Protein AF-A0A7S4REM7-F1 (afdb_monomer)

Radius of gyration: 17.63 Å; Cα contacts (8 Å, |Δi|>4): 128; chains: 1; bounding box: 43×39×40 Å

Secondary structure (DSSP, 8-state):
--GGG-TTSEEEHHHHHTTTT-TT-HHHHHHHHHH-GGGB-TTSSSB-HHHHHHHHHH-HHHHHHHHHHHHHHHHHHHHHHHHHHHHH-SS--S--EEE-TTTTTTT-GGG-SS-------HHHHHHHHHHHH---HHHHHHHHHHS--

Sequence (149 aa):
MILYKFHENYADADKIAHQVYQPNSPVLQEIASEFGSAVLTEDKSEINRKELGKIVFADSNAMKKLEQIVWPHAKNLIRSEITQLSTNTTSTPSIIVLEAAILLDAQWDDLCDAVWIITAPYDIALQRLIEKRSMKQEDAQKKNGRTRR

Organism: NCBI:txid49249

Foldseek 3Di:
DVCVVVVLQEAELVVLLVCCFQFPHPLLVVLCVVVNQVQADPVRRGGVCVVLVVVCVVDVVSVVSNLVSRLVSSLVSRLVVNVCSQPPDPDRRPDHYYDDLCCVVSVSCVSDPDDDDDDDPLVVQLVCCCPVVVDDSVVSCVVSVVSPD

Mean predicted aligned error: 6.95 Å

Solvent-accessible surface area (backbone atoms only — not comparable to full-atom values): 8928 Å² total; per-residue (Å²): 132,73,63,79,78,38,82,87,33,67,46,52,44,67,65,51,42,62,54,46,52,40,69,80,31,74,52,50,56,56,50,29,71,74,71,35,68,77,30,32,37,97,86,62,50,39,67,28,60,69,54,42,44,56,51,32,74,72,30,72,65,50,33,51,54,48,47,66,63,48,48,64,53,26,52,53,52,50,52,49,50,54,52,48,52,57,66,70,42,99,59,72,62,93,65,73,47,77,50,49,98,50,35,72,84,68,68,49,56,88,81,47,98,72,86,86,84,89,84,70,60,67,68,61,51,39,49,47,35,32,73,76,62,71,37,55,66,71,60,25,50,57,54,61,61,71,71,72,122

InterPro domains:
  IPR001977 Dephospho-CoA kinase [PF01121] (10-142)
  IPR001977 Dephospho-CoA kinase [PS51219] (1-149)
  IPR001977 Dephospho-CoA kinase [TIGR00152] (5-142)
  IPR027417 P-loop containing nucleoside triphosphate hydrolase [G3DSA:3.40.50.300] (2-146)
  IPR027417 P-loop containing nucleoside triphosphate hydrolase [SSF52540] (7-142)

Structure (mmCIF, N/CA/C/O backbone):
data_AF-A0A7S4REM7-F1
#
_entry.id   AF-A0A7S4REM7-F1
#
loop_
_atom_site.group_PDB
_atom_site.id
_atom_site.type_symbol
_atom_site.label_atom_id
_atom_site.label_alt_id
_atom_site.label_comp_id
_atom_site.label_asym_id
_atom_site.label_entity_id
_atom_site.label_seq_id
_atom_site.pdbx_PDB_ins_code
_atom_site.Cartn_x
_atom_site.Cartn_y
_atom_site.Cartn_z
_atom_site.occupancy
_atom_site.B_iso_or_equiv
_atom_site.auth_seq_id
_atom_site.auth_comp_id
_atom_sit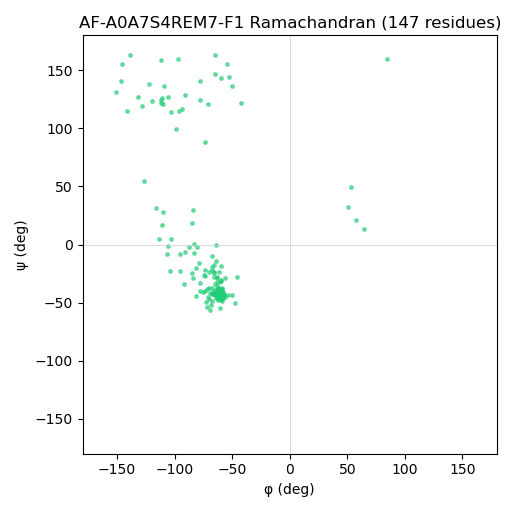e.auth_asym_id
_atom_site.auth_atom_id
_atom_site.pdbx_PDB_model_num
ATOM 1 N N . MET A 1 1 ? 16.687 -10.948 -3.860 1.00 49.66 1 MET A N 1
ATOM 2 C CA . MET A 1 1 ? 18.121 -11.151 -4.188 1.00 49.66 1 MET A CA 1
ATOM 3 C C . MET A 1 1 ? 18.571 -10.447 -5.484 1.00 49.66 1 MET A C 1
ATOM 5 O O . MET A 1 1 ? 19.746 -10.529 -5.797 1.00 49.66 1 MET A O 1
ATOM 9 N N . ILE A 1 2 ? 17.710 -9.699 -6.202 1.00 52.66 2 ILE A N 1
ATOM 10 C CA . ILE A 1 2 ? 18.134 -8.797 -7.306 1.00 52.66 2 ILE A CA 1
ATOM 11 C C . ILE A 1 2 ? 18.399 -7.365 -6.791 1.00 52.66 2 ILE A C 1
ATOM 13 O O . ILE A 1 2 ? 19.338 -6.709 -7.224 1.00 52.66 2 ILE A O 1
ATOM 17 N N . LEU A 1 3 ? 17.635 -6.927 -5.787 1.00 55.72 3 LEU A N 1
ATOM 18 C CA . LEU A 1 3 ? 17.658 -5.561 -5.244 1.00 55.72 3 LEU A CA 1
ATOM 19 C C . LEU A 1 3 ? 18.934 -5.199 -4.465 1.00 55.72 3 LEU A C 1
ATOM 21 O O . LEU A 1 3 ? 19.326 -4.041 -4.437 1.00 55.72 3 LEU A O 1
ATOM 25 N N . TYR A 1 4 ? 19.650 -6.196 -3.933 1.00 56.16 4 TYR A N 1
ATOM 26 C CA . TYR A 1 4 ? 20.958 -6.028 -3.277 1.00 56.16 4 TYR A CA 1
ATOM 27 C C . TYR A 1 4 ? 22.065 -5.531 -4.226 1.00 56.16 4 TYR A C 1
ATOM 29 O O . TYR A 1 4 ? 23.203 -5.387 -3.819 1.00 56.16 4 TYR A O 1
ATOM 37 N N . LYS A 1 5 ? 21.803 -5.301 -5.515 1.00 60.56 5 LYS A N 1
ATOM 38 C CA . LYS A 1 5 ? 22.766 -4.609 -6.390 1.00 60.56 5 LYS A CA 1
ATOM 39 C C . LYS A 1 5 ? 22.501 -3.106 -6.506 1.00 60.56 5 LYS A C 1
ATOM 41 O O . LYS A 1 5 ? 23.342 -2.399 -7.043 1.00 60.56 5 LYS A O 1
ATOM 46 N N . PHE A 1 6 ? 21.380 -2.625 -5.969 1.00 64.88 6 PHE A N 1
ATOM 47 C CA . PHE A 1 6 ? 20.910 -1.240 -6.068 1.00 64.88 6 PHE A CA 1
ATOM 48 C C . PHE A 1 6 ? 20.861 -0.555 -4.695 1.00 64.88 6 PHE A C 1
ATOM 50 O O . PHE A 1 6 ? 19.993 0.277 -4.466 1.00 64.88 6 PHE A O 1
ATOM 57 N N . HIS A 1 7 ? 21.766 -0.932 -3.780 1.00 62.16 7 HIS A N 1
ATOM 58 C CA . HIS A 1 7 ? 21.720 -0.633 -2.338 1.00 62.16 7 HIS A CA 1
ATOM 59 C C . HIS A 1 7 ? 21.372 0.814 -1.945 1.00 62.16 7 HIS A C 1
ATOM 61 O O . HIS A 1 7 ? 20.818 1.002 -0.867 1.00 62.16 7 HIS A O 1
ATOM 67 N N . GLU A 1 8 ? 21.671 1.805 -2.787 1.00 65.00 8 GLU A N 1
ATOM 68 C CA . GLU A 1 8 ? 21.444 3.227 -2.496 1.00 65.00 8 GLU A CA 1
ATOM 69 C C . GLU A 1 8 ? 20.262 3.850 -3.269 1.00 65.00 8 GLU A C 1
ATOM 71 O O . GLU A 1 8 ? 19.852 4.955 -2.942 1.00 65.00 8 GLU A O 1
ATOM 76 N N . ASN A 1 9 ? 19.659 3.143 -4.238 1.00 79.12 9 ASN A N 1
ATOM 77 C CA . ASN A 1 9 ? 18.605 3.665 -5.127 1.00 79.12 9 ASN A CA 1
ATOM 78 C C . ASN A 1 9 ? 17.358 2.772 -5.118 1.00 79.12 9 ASN A C 1
ATOM 80 O O . ASN A 1 9 ? 16.915 2.271 -6.155 1.00 79.12 9 ASN A O 1
ATOM 84 N N . TYR A 1 10 ? 16.817 2.520 -3.931 1.00 85.06 10 TYR A N 1
ATOM 85 C CA . TYR A 1 10 ? 15.718 1.585 -3.728 1.00 85.06 10 TYR A CA 1
ATOM 86 C C . TYR A 1 10 ? 14.620 2.205 -2.861 1.00 85.06 10 TYR A C 1
ATOM 88 O O . TYR A 1 10 ? 14.888 2.654 -1.749 1.00 85.06 10 TYR A O 1
ATOM 96 N N . ALA A 1 11 ? 13.385 2.180 -3.361 1.00 87.25 11 ALA A N 1
ATOM 97 C CA . ALA A 1 11 ? 12.192 2.623 -2.653 1.00 87.25 11 ALA A CA 1
ATOM 98 C C . ALA A 1 11 ? 11.293 1.419 -2.333 1.00 87.25 11 ALA A C 1
ATOM 100 O O . ALA A 1 11 ? 10.882 0.669 -3.219 1.00 87.25 11 ALA A O 1
ATOM 101 N N . ASP A 1 12 ? 10.977 1.251 -1.051 1.00 89.75 12 ASP A N 1
ATOM 102 C CA . ASP A 1 12 ? 10.115 0.186 -0.535 1.00 89.75 12 ASP A CA 1
ATOM 103 C C . ASP A 1 12 ? 8.707 0.744 -0.314 1.00 89.75 12 ASP A C 1
ATOM 105 O O . ASP A 1 12 ? 8.447 1.428 0.682 1.00 89.75 12 ASP A O 1
ATOM 109 N N . ALA A 1 13 ? 7.800 0.489 -1.257 1.00 88.94 13 ALA A N 1
ATOM 110 C CA . ALA A 1 13 ? 6.460 1.060 -1.222 1.00 88.94 13 ALA A CA 1
ATOM 111 C C . ALA A 1 13 ? 5.658 0.592 -0.005 1.00 88.94 13 ALA A C 1
ATOM 113 O O . ALA A 1 13 ? 4.880 1.374 0.533 1.00 88.94 13 ALA A O 1
ATOM 114 N N . ASP A 1 14 ? 5.870 -0.638 0.472 1.00 83.00 14 ASP A N 1
ATOM 115 C CA . ASP A 1 14 ? 5.184 -1.157 1.658 1.00 83.00 14 ASP A CA 1
ATOM 116 C C . ASP A 1 14 ? 5.648 -0.410 2.918 1.00 83.00 14 ASP A C 1
ATOM 118 O O . ASP A 1 14 ? 4.835 -0.027 3.766 1.00 83.00 14 ASP A O 1
ATOM 122 N N . LYS A 1 15 ? 6.956 -0.145 3.052 1.00 85.06 15 LYS A N 1
ATOM 123 C CA . LYS A 1 15 ? 7.475 0.684 4.153 1.00 85.06 15 LYS A CA 1
ATOM 124 C C . LYS A 1 15 ? 6.982 2.124 4.071 1.00 85.06 15 LYS A C 1
ATOM 126 O O . LYS A 1 15 ? 6.583 2.665 5.100 1.00 85.06 15 LYS A O 1
ATOM 131 N N . ILE A 1 16 ? 6.985 2.724 2.882 1.00 85.75 16 ILE A N 1
ATOM 132 C CA . ILE A 1 16 ? 6.527 4.106 2.676 1.00 85.75 16 ILE A CA 1
ATOM 133 C C . ILE A 1 16 ? 5.018 4.213 2.934 1.00 85.75 16 ILE A C 1
ATOM 135 O O . ILE A 1 16 ? 4.569 5.126 3.621 1.00 85.75 16 ILE A O 1
ATOM 139 N N . ALA A 1 17 ? 4.221 3.236 2.496 1.00 79.88 17 ALA A N 1
ATOM 140 C CA . ALA A 1 17 ? 2.785 3.195 2.761 1.00 79.88 17 ALA A CA 1
ATOM 141 C C . ALA A 1 17 ? 2.471 3.129 4.266 1.00 79.88 17 ALA A C 1
ATOM 143 O O . ALA A 1 17 ? 1.490 3.713 4.720 1.00 79.88 17 ALA A O 1
ATOM 144 N N . HIS A 1 18 ? 3.321 2.495 5.083 1.00 77.75 18 HIS A N 1
ATOM 145 C CA . HIS A 1 18 ? 3.163 2.538 6.541 1.00 77.75 18 HIS A CA 1
ATOM 146 C C . HIS A 1 18 ? 3.401 3.928 7.149 1.00 77.75 18 HIS A C 1
ATOM 148 O O . HIS A 1 18 ? 2.957 4.170 8.274 1.00 77.75 18 HIS A O 1
ATOM 154 N N . GLN A 1 19 ? 4.084 4.834 6.444 1.00 82.62 19 GLN A N 1
ATOM 155 C CA . GLN A 1 19 ? 4.291 6.215 6.887 1.00 82.62 19 GLN A CA 1
ATOM 156 C C . GLN A 1 19 ? 3.057 7.099 6.657 1.00 82.62 19 GLN A C 1
ATOM 158 O O . GLN A 1 19 ? 2.933 8.154 7.272 1.00 82.62 19 GLN A O 1
ATOM 163 N N . VAL A 1 20 ? 2.113 6.654 5.824 1.00 83.69 20 VAL A N 1
ATOM 164 C CA . VAL A 1 20 ? 0.903 7.413 5.477 1.00 83.69 20 VAL A CA 1
ATOM 165 C C . VAL A 1 20 ? 0.048 7.744 6.705 1.00 83.69 20 VAL A C 1
ATOM 167 O O . VAL A 1 20 ? -0.572 8.801 6.738 1.00 83.69 20 VAL A O 1
ATOM 170 N N . TYR A 1 21 ? 0.052 6.885 7.730 1.00 77.81 21 TYR A N 1
ATOM 171 C CA . TYR A 1 21 ? -0.732 7.065 8.965 1.00 77.81 21 TYR A CA 1
ATOM 172 C C . TYR A 1 21 ? 0.130 7.381 10.182 1.00 77.81 21 TYR A C 1
ATOM 174 O O . TYR A 1 21 ? -0.230 7.019 11.304 1.00 77.81 21 TYR A O 1
ATOM 182 N N . GLN A 1 22 ? 1.296 7.998 9.980 1.00 80.94 22 GLN A N 1
ATOM 183 C CA . GLN A 1 22 ? 2.078 8.501 11.108 1.00 80.94 22 GLN A CA 1
ATOM 184 C C . GLN A 1 22 ? 1.224 9.437 11.980 1.00 80.94 22 GLN A C 1
ATOM 186 O O . GLN A 1 22 ? 0.245 10.019 11.478 1.00 80.94 22 GLN A O 1
ATOM 191 N N . PRO A 1 23 ? 1.573 9.575 13.271 1.00 77.00 23 PRO A N 1
ATOM 192 C CA . PRO A 1 23 ? 0.840 10.441 14.176 1.00 77.00 23 PRO A CA 1
ATOM 193 C C . PRO A 1 23 ? 0.657 11.834 13.573 1.00 77.00 23 PRO A C 1
ATOM 195 O O . PRO A 1 23 ? 1.591 12.396 12.998 1.00 77.00 23 PRO A O 1
ATOM 198 N N . ASN A 1 24 ? -0.546 12.392 13.700 1.00 72.12 24 ASN A N 1
ATOM 199 C CA . ASN A 1 24 ? -0.929 13.700 13.143 1.00 72.12 24 ASN A CA 1
ATOM 200 C C . ASN A 1 24 ? -0.923 13.815 11.602 1.00 72.12 24 ASN A C 1
ATOM 202 O O . ASN A 1 24 ? -1.005 14.926 11.075 1.00 72.12 24 ASN A O 1
ATOM 206 N N . SER A 1 25 ? -0.852 12.707 10.860 1.00 79.88 25 SER A N 1
ATOM 207 C CA . SER A 1 25 ? -1.059 12.741 9.406 1.00 79.88 25 SER A CA 1
ATOM 208 C C . SER A 1 25 ? -2.500 13.152 9.054 1.00 79.88 25 SER A C 1
ATOM 210 O O . SER A 1 25 ? -3.441 12.786 9.766 1.00 79.88 25 SER A O 1
ATOM 212 N N . PRO A 1 26 ? -2.719 13.867 7.934 1.00 79.12 26 PRO A N 1
ATOM 213 C CA . PRO A 1 26 ? -4.069 14.220 7.480 1.00 79.12 26 PRO A CA 1
ATOM 214 C C . PRO A 1 26 ? -4.936 12.979 7.213 1.00 79.12 26 PRO A C 1
ATOM 216 O O . PRO A 1 26 ? -6.137 12.987 7.481 1.00 79.12 26 PRO A O 1
ATOM 219 N N . VAL A 1 27 ? -4.304 11.875 6.806 1.00 89.62 27 VAL A N 1
ATOM 220 C CA . VAL A 1 27 ? -4.966 10.601 6.489 1.00 89.62 27 VAL A CA 1
ATOM 221 C C . VAL A 1 27 ? -5.657 9.989 7.704 1.00 89.62 27 VAL A C 1
ATOM 223 O O . VAL A 1 27 ? -6.662 9.296 7.577 1.00 89.62 27 VAL A O 1
ATOM 226 N N . LEU A 1 28 ? -5.155 10.269 8.906 1.00 88.88 28 LEU A N 1
ATOM 227 C CA . LEU A 1 28 ? -5.732 9.774 10.150 1.00 88.88 28 LEU A CA 1
ATOM 228 C C . LEU A 1 28 ? -7.163 10.295 10.354 1.00 88.88 28 LEU A C 1
ATOM 230 O O . LEU A 1 28 ? -8.041 9.534 10.760 1.00 88.88 28 LEU A O 1
ATOM 234 N N . GLN A 1 29 ? -7.416 11.562 10.009 1.00 87.44 29 GLN A N 1
ATOM 235 C CA . GLN A 1 29 ? -8.755 12.156 10.078 1.00 87.44 29 GLN A CA 1
ATOM 236 C C . GLN A 1 29 ? -9.680 11.607 8.990 1.00 87.44 29 GLN A C 1
ATOM 238 O O . GLN A 1 29 ? -10.847 11.342 9.267 1.00 87.44 29 GLN A O 1
ATOM 243 N N . GLU A 1 30 ? -9.166 11.378 7.781 1.00 92.94 30 GLU A N 1
ATOM 244 C CA . GLU A 1 30 ? -9.939 10.772 6.688 1.00 92.94 30 GLU A CA 1
ATOM 245 C C . GLU A 1 30 ? -10.383 9.346 7.043 1.00 92.94 30 GLU A C 1
ATOM 247 O O . GLU A 1 30 ? -11.563 9.009 6.938 1.00 92.94 30 GLU A O 1
ATOM 252 N N . ILE A 1 31 ? -9.466 8.534 7.582 1.00 93.06 31 ILE A N 1
ATOM 253 C CA . ILE A 1 31 ? -9.770 7.184 8.074 1.00 93.06 31 ILE A CA 1
ATOM 254 C C . ILE A 1 31 ? -10.770 7.242 9.237 1.00 93.06 31 ILE A C 1
ATOM 256 O O . ILE A 1 31 ? -11.722 6.463 9.262 1.00 93.06 31 ILE A O 1
ATOM 260 N N . ALA A 1 32 ? -10.600 8.160 10.193 1.00 92.06 32 ALA A N 1
ATOM 261 C CA . ALA A 1 32 ? -11.537 8.309 11.308 1.00 92.06 32 ALA A CA 1
ATOM 262 C C . ALA A 1 32 ? -12.935 8.753 10.854 1.00 92.06 32 ALA A C 1
ATOM 264 O O . ALA A 1 32 ? -13.930 8.335 11.446 1.00 92.06 32 ALA A O 1
ATOM 265 N N . SER A 1 33 ? -13.021 9.581 9.810 1.00 93.50 33 SER A N 1
ATOM 266 C CA . SER A 1 33 ? -14.291 10.011 9.224 1.00 93.50 33 SER A CA 1
ATOM 267 C C . SER A 1 33 ? -15.022 8.855 8.543 1.00 93.50 33 SER A C 1
ATOM 269 O O . SER A 1 33 ? -16.246 8.784 8.624 1.00 93.50 33 SER A O 1
ATOM 271 N N . GLU A 1 34 ? -14.292 7.949 7.890 1.00 95.69 34 GLU A N 1
ATOM 272 C CA . GLU A 1 34 ? -14.878 6.814 7.168 1.00 95.69 34 GLU A CA 1
ATOM 273 C C . GLU A 1 34 ? -15.236 5.641 8.095 1.00 95.69 34 GLU A C 1
ATOM 275 O O . GLU A 1 34 ? -16.312 5.055 7.981 1.00 95.69 34 GLU A O 1
ATOM 280 N N . PHE A 1 35 ? -14.347 5.291 9.028 1.00 94.62 35 PHE A N 1
ATOM 281 C CA . PHE A 1 35 ? -14.476 4.089 9.866 1.00 94.62 35 PHE A CA 1
ATOM 282 C C . PHE A 1 35 ? -14.893 4.382 11.315 1.00 94.62 35 PHE A C 1
ATOM 284 O O . PHE A 1 35 ? -15.084 3.457 12.108 1.00 94.62 35 PHE A O 1
ATOM 291 N N . GLY A 1 36 ? -15.068 5.658 11.660 1.00 93.50 36 GLY A N 1
ATOM 292 C CA . GLY A 1 36 ? -15.427 6.125 12.994 1.00 93.50 36 GLY A CA 1
ATOM 293 C C . GLY A 1 36 ? -14.223 6.280 13.926 1.00 93.50 36 GLY A C 1
ATOM 294 O O . GLY A 1 36 ? -13.175 5.664 13.756 1.00 93.50 36 GLY A O 1
ATOM 295 N N . SER A 1 37 ? -14.388 7.074 14.986 1.00 91.19 37 SER A N 1
ATOM 296 C CA . SER A 1 37 ? -13.318 7.389 15.947 1.00 91.19 37 SER A CA 1
ATOM 297 C C . SER A 1 37 ? -12.792 6.186 16.741 1.00 91.19 37 SER A C 1
ATOM 299 O O . SER A 1 37 ? -11.725 6.280 17.339 1.00 91.19 37 SER A O 1
ATOM 301 N N . ALA A 1 38 ? -13.501 5.053 16.726 1.00 90.56 38 ALA A N 1
ATOM 302 C CA . ALA A 1 38 ? -13.072 3.810 17.368 1.00 90.56 38 ALA A CA 1
ATOM 303 C C . ALA A 1 38 ? -11.807 3.200 16.733 1.00 90.56 38 ALA A C 1
ATOM 305 O O . ALA A 1 38 ? -11.155 2.362 17.354 1.00 90.56 38 ALA A O 1
ATOM 306 N N . VAL A 1 39 ? -11.444 3.615 15.512 1.00 93.00 39 VAL A N 1
ATOM 307 C CA . VAL A 1 39 ? -10.198 3.187 14.853 1.00 93.00 39 VAL A CA 1
AT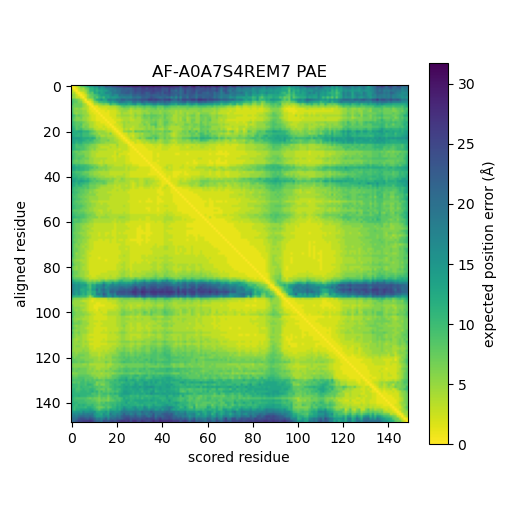OM 308 C C . VAL A 1 39 ? -8.980 4.005 15.276 1.00 93.00 39 VAL A C 1
ATOM 310 O O . VAL A 1 39 ? -7.886 3.744 14.782 1.00 93.00 39 VAL A O 1
ATOM 313 N N . LEU A 1 40 ? -9.145 4.981 16.171 1.00 91.50 40 LEU A N 1
ATOM 314 C CA . LEU A 1 40 ? -8.054 5.778 16.725 1.00 91.50 40 LEU A CA 1
ATOM 315 C C . LEU A 1 40 ? -7.604 5.240 18.088 1.00 91.50 40 LEU A C 1
ATOM 317 O O . LEU A 1 40 ? -8.332 4.512 18.765 1.00 91.50 40 LEU A O 1
ATOM 321 N N . THR A 1 41 ? -6.391 5.600 18.496 1.00 90.94 41 THR A N 1
ATOM 322 C CA . THR A 1 41 ? -5.936 5.457 19.885 1.00 90.94 41 THR A CA 1
ATOM 323 C C . THR A 1 41 ? -6.749 6.350 20.829 1.00 90.94 41 THR A C 1
ATOM 325 O O . THR A 1 41 ? -7.447 7.267 20.393 1.00 90.94 41 THR A O 1
ATOM 328 N N . GLU A 1 42 ? -6.689 6.087 22.138 1.00 87.81 42 GLU A N 1
ATOM 329 C CA . GLU A 1 42 ? -7.471 6.831 23.145 1.00 87.81 42 GLU A CA 1
ATOM 330 C C . GLU A 1 42 ? -7.178 8.340 23.136 1.00 87.81 42 GLU A C 1
ATOM 332 O O . GLU A 1 42 ? -8.087 9.159 23.274 1.00 87.81 42 GLU A O 1
ATOM 337 N N . ASP A 1 43 ? -5.917 8.705 22.907 1.00 87.88 43 ASP A N 1
ATOM 338 C CA . ASP A 1 43 ? -5.438 10.082 22.762 1.00 87.88 43 ASP A CA 1
ATOM 339 C C . ASP A 1 43 ? -5.685 10.674 21.360 1.00 87.88 43 ASP A C 1
ATOM 341 O O . ASP A 1 43 ? -5.388 11.844 21.122 1.00 87.88 43 ASP A O 1
ATOM 345 N N . LYS A 1 44 ? -6.256 9.883 20.439 1.00 85.12 44 LYS A N 1
ATOM 346 C CA . LYS A 1 44 ? -6.562 10.228 19.041 1.00 85.12 44 LYS A CA 1
ATOM 347 C C . LYS A 1 44 ? -5.350 10.686 18.224 1.00 85.12 44 LYS A C 1
ATOM 349 O O . LYS A 1 44 ? -5.525 11.351 17.203 1.00 85.12 44 LYS A O 1
ATOM 354 N N . SER A 1 45 ? -4.142 10.334 18.661 1.00 87.31 45 SER A N 1
ATOM 355 C CA . SER A 1 45 ? -2.900 10.709 17.986 1.00 87.31 45 SER A CA 1
ATOM 356 C C . SER A 1 45 ? -2.528 9.744 16.858 1.00 87.31 45 SER A C 1
ATOM 358 O O . SER A 1 45 ? -1.858 10.157 15.912 1.00 87.31 45 SER A O 1
ATOM 360 N N . GLU A 1 46 ? -3.002 8.491 16.917 1.00 90.44 46 GLU A N 1
ATOM 361 C CA . GLU A 1 46 ? -2.606 7.393 16.028 1.00 90.44 46 GLU A CA 1
ATOM 362 C C . GLU A 1 46 ? -3.785 6.503 15.584 1.00 90.44 46 GLU A C 1
ATOM 364 O O . GLU A 1 46 ? -4.857 6.481 16.193 1.00 90.44 46 GLU A O 1
ATOM 369 N N . ILE A 1 47 ? -3.572 5.715 14.521 1.00 90.38 47 ILE A N 1
ATOM 370 C CA . ILE A 1 47 ? -4.489 4.644 14.104 1.00 90.38 47 ILE A CA 1
ATOM 371 C C . ILE A 1 47 ? -4.300 3.409 14.992 1.00 90.38 47 ILE A C 1
ATOM 373 O O . ILE A 1 47 ? -3.237 2.782 15.014 1.00 90.38 47 ILE A O 1
ATOM 377 N N . ASN A 1 48 ? -5.384 2.953 15.614 1.00 91.56 48 ASN A N 1
ATOM 378 C CA . ASN A 1 48 ? -5.467 1.632 16.217 1.00 91.56 48 ASN A CA 1
ATOM 379 C C . ASN A 1 48 ? -5.580 0.557 15.121 1.00 91.56 48 ASN A C 1
ATOM 381 O O . ASN A 1 48 ? -6.667 0.133 14.718 1.00 91.56 48 ASN A O 1
ATOM 385 N N . ARG A 1 49 ? -4.422 0.077 14.649 1.00 89.50 49 ARG A N 1
ATOM 386 C CA . ARG A 1 49 ? -4.316 -0.927 13.572 1.00 89.50 49 ARG A CA 1
ATOM 387 C C . ARG A 1 49 ? -5.078 -2.218 13.865 1.00 89.50 49 ARG A C 1
ATOM 389 O O . ARG A 1 49 ? -5.511 -2.890 12.932 1.00 89.50 49 ARG A O 1
ATOM 396 N N . LYS A 1 50 ? -5.232 -2.582 15.142 1.00 90.44 50 LYS A N 1
ATOM 397 C CA . LYS A 1 50 ? -5.965 -3.786 15.542 1.00 90.44 50 LYS A CA 1
ATOM 398 C C . LYS A 1 50 ? -7.459 -3.618 15.285 1.00 90.44 50 LYS A C 1
ATOM 400 O O . LYS A 1 50 ? -8.063 -4.517 14.707 1.00 90.44 50 LYS A O 1
ATOM 405 N N . GLU A 1 51 ? -8.037 -2.486 15.680 1.00 93.94 51 GLU A N 1
ATOM 406 C CA . GLU A 1 51 ? -9.460 -2.211 15.449 1.00 93.94 51 GLU A CA 1
ATOM 407 C C . GLU A 1 51 ? -9.749 -1.959 13.970 1.00 93.94 51 GLU A C 1
ATOM 409 O O . GLU A 1 51 ? -10.641 -2.601 13.416 1.00 93.94 51 GLU A O 1
ATOM 414 N N . LEU A 1 52 ? -8.930 -1.146 13.292 1.00 92.88 52 LEU A N 1
ATOM 415 C CA . LEU A 1 52 ? -9.065 -0.943 11.847 1.00 92.88 52 LEU A CA 1
ATOM 416 C C . LEU A 1 52 ? -8.957 -2.272 11.086 1.00 92.88 52 LEU A C 1
ATOM 418 O O . LEU A 1 52 ? -9.791 -2.569 10.235 1.00 92.88 52 LEU A O 1
ATOM 422 N N . GLY A 1 53 ? -7.974 -3.107 11.445 1.00 90.69 53 GLY A N 1
ATOM 423 C CA . GLY A 1 53 ? -7.758 -4.423 10.851 1.00 90.69 53 GLY A CA 1
ATOM 424 C C . GLY A 1 53 ? -8.977 -5.339 10.964 1.00 90.69 53 GLY A C 1
ATOM 425 O O . GLY A 1 53 ? -9.345 -5.977 9.981 1.00 90.69 53 GLY A O 1
ATOM 426 N N . LYS A 1 54 ? -9.651 -5.386 12.122 1.00 93.56 54 LYS A N 1
ATOM 427 C CA . LYS A 1 54 ? -10.882 -6.184 12.282 1.00 93.56 54 LYS A CA 1
ATOM 428 C C . LYS A 1 54 ? -11.961 -5.775 11.281 1.00 93.56 54 LYS A C 1
ATOM 430 O O . LYS A 1 54 ? -12.619 -6.650 10.731 1.00 93.56 54 LYS A O 1
ATOM 435 N N . ILE A 1 55 ? -12.123 -4.473 11.048 1.00 93.88 55 ILE A N 1
ATOM 436 C CA . ILE A 1 55 ? -13.137 -3.933 10.137 1.00 93.88 55 ILE A CA 1
ATOM 437 C C . ILE A 1 55 ? -12.782 -4.298 8.692 1.00 93.88 55 ILE A C 1
ATOM 439 O O . ILE A 1 55 ? -13.559 -4.961 8.005 1.00 93.88 55 ILE A O 1
ATOM 443 N N . VAL A 1 56 ? -11.579 -3.932 8.239 1.00 93.00 56 VAL A N 1
ATOM 444 C CA . VAL A 1 56 ? -11.207 -4.072 6.821 1.00 93.00 56 VAL A CA 1
ATOM 445 C C . VAL A 1 56 ? -10.917 -5.512 6.403 1.00 93.00 56 VAL A C 1
ATOM 447 O O . VAL A 1 56 ? -11.101 -5.862 5.242 1.00 93.00 56 VAL A O 1
ATOM 450 N N . PHE A 1 57 ? -10.496 -6.390 7.320 1.00 88.00 57 PHE A N 1
ATOM 451 C CA . PHE A 1 57 ? -10.325 -7.811 6.997 1.00 88.00 57 PHE A CA 1
ATOM 452 C C . PHE A 1 57 ? -11.634 -8.606 7.040 1.00 88.00 57 PHE A C 1
ATOM 454 O O . PHE A 1 57 ? -11.689 -9.676 6.431 1.00 88.00 57 PHE A O 1
ATOM 461 N N . ALA A 1 58 ? -12.668 -8.103 7.723 1.00 91.38 58 ALA A N 1
ATOM 462 C CA . ALA A 1 58 ? -13.993 -8.721 7.744 1.00 91.38 58 ALA A CA 1
ATOM 463 C C . ALA A 1 58 ? -14.860 -8.315 6.541 1.00 91.38 58 ALA A C 1
ATOM 465 O O . ALA A 1 58 ? -15.687 -9.114 6.104 1.00 91.38 58 ALA A O 1
ATOM 466 N N . ASP A 1 59 ? -14.660 -7.115 5.983 1.00 91.56 59 ASP A N 1
ATOM 467 C CA . ASP A 1 59 ? -15.438 -6.600 4.854 1.00 91.56 59 ASP A CA 1
ATOM 468 C C . ASP A 1 59 ? -14.548 -6.104 3.704 1.00 91.56 59 ASP A C 1
ATOM 470 O O . ASP A 1 59 ? -13.780 -5.149 3.821 1.00 91.56 59 ASP A O 1
ATOM 474 N N . SER A 1 60 ? -14.708 -6.727 2.535 1.00 91.12 60 SER A N 1
ATOM 475 C CA . SER A 1 60 ? -13.998 -6.335 1.314 1.00 91.12 60 SER A CA 1
ATOM 476 C C . SER A 1 60 ? -14.334 -4.922 0.820 1.00 91.12 60 SER A C 1
ATOM 478 O O . SER A 1 60 ? -13.484 -4.289 0.197 1.00 91.12 60 SER A O 1
ATOM 480 N N . ASN A 1 61 ? -15.537 -4.404 1.090 1.00 95.56 61 ASN A N 1
ATOM 481 C CA . ASN A 1 61 ? -15.893 -3.027 0.741 1.00 95.56 61 ASN A CA 1
ATOM 482 C C . ASN A 1 61 ? -15.194 -2.034 1.673 1.00 95.56 61 ASN A C 1
ATOM 484 O O . ASN A 1 61 ? -14.679 -1.023 1.201 1.00 95.56 61 ASN A O 1
ATOM 488 N N . ALA A 1 62 ? -15.116 -2.348 2.969 1.00 95.12 62 ALA A N 1
ATOM 489 C CA . ALA A 1 62 ? -14.316 -1.592 3.925 1.00 95.12 62 ALA A CA 1
ATOM 490 C C . ALA A 1 62 ? -12.828 -1.569 3.537 1.00 95.12 62 ALA A C 1
ATOM 492 O O . ALA A 1 62 ? -12.214 -0.507 3.573 1.00 95.12 62 ALA A O 1
ATOM 493 N N . MET A 1 63 ? -12.261 -2.697 3.088 1.00 93.62 63 MET A N 1
ATOM 494 C CA . MET A 1 63 ? -10.886 -2.721 2.569 1.00 93.62 63 MET A CA 1
ATOM 495 C C . MET A 1 63 ? -10.708 -1.776 1.378 1.00 93.62 63 MET A C 1
ATOM 497 O O . MET A 1 63 ? -9.801 -0.954 1.399 1.00 93.62 63 MET A O 1
ATOM 501 N N . LYS A 1 64 ? -11.604 -1.825 0.386 1.00 93.31 64 LYS A N 1
ATOM 502 C CA . LYS A 1 64 ? -11.534 -0.932 -0.784 1.00 93.31 64 LYS A CA 1
ATOM 503 C C . LYS A 1 64 ? -11.622 0.544 -0.409 1.00 93.31 64 LYS A C 1
ATOM 505 O O . LYS A 1 64 ? -10.921 1.362 -0.989 1.00 93.31 64 LYS A O 1
ATOM 510 N N . LYS A 1 65 ? -12.483 0.891 0.549 1.00 96.06 65 LYS A N 1
ATOM 511 C CA . LYS A 1 65 ? -12.595 2.262 1.064 1.00 96.06 65 LYS A CA 1
ATOM 512 C C . LYS A 1 65 ? -11.301 2.713 1.725 1.00 96.06 65 LYS A C 1
ATOM 514 O O . LYS A 1 65 ? -10.847 3.824 1.476 1.00 96.06 65 LYS A O 1
ATOM 519 N N . LEU A 1 66 ? -10.683 1.834 2.517 1.00 93.94 66 LEU A N 1
ATOM 520 C CA . LEU A 1 66 ? -9.376 2.112 3.094 1.00 93.94 66 LEU A CA 1
ATOM 521 C C . LEU A 1 66 ? -8.362 2.321 1.964 1.00 93.94 66 LEU A C 1
ATOM 523 O O . LEU A 1 66 ? -7.772 3.384 1.889 1.00 93.94 66 LEU A O 1
ATOM 527 N N . GLU A 1 67 ? -8.222 1.381 1.032 1.00 92.88 67 GLU A N 1
ATOM 528 C CA . GLU A 1 67 ? -7.320 1.491 -0.126 1.00 92.88 67 GLU A CA 1
ATOM 529 C C . GLU A 1 67 ? -7.496 2.812 -0.901 1.00 92.88 67 GLU A C 1
ATOM 531 O O . GLU A 1 67 ? -6.506 3.474 -1.205 1.00 92.88 67 GLU A O 1
ATOM 536 N N . GLN A 1 68 ? -8.735 3.254 -1.141 1.00 94.31 68 GLN A N 1
ATOM 537 C CA . GLN A 1 68 ? -9.042 4.526 -1.811 1.00 94.31 68 GLN A CA 1
ATOM 538 C C . GLN A 1 68 ? -8.560 5.762 -1.049 1.00 94.31 68 GLN A C 1
ATOM 540 O O . GLN A 1 68 ? -8.140 6.728 -1.682 1.00 94.31 68 GLN A O 1
ATOM 545 N N . ILE A 1 69 ? -8.611 5.732 0.283 1.00 93.19 69 ILE A N 1
ATOM 546 C CA . ILE A 1 69 ? -8.064 6.797 1.128 1.00 93.19 69 ILE A CA 1
ATOM 547 C C . ILE A 1 69 ? -6.535 6.720 1.099 1.00 93.19 69 ILE A C 1
ATOM 549 O O . ILE A 1 69 ? -5.850 7.694 0.825 1.00 93.19 69 ILE A O 1
ATOM 553 N N . VAL A 1 70 ? -5.975 5.536 1.329 1.00 91.75 70 VAL A N 1
ATOM 554 C CA . VAL A 1 70 ? -4.542 5.312 1.549 1.00 91.75 70 VAL A CA 1
ATOM 555 C C . VAL A 1 70 ? -3.701 5.559 0.305 1.00 91.75 70 VAL A C 1
ATOM 557 O O . VAL A 1 70 ? -2.657 6.217 0.368 1.00 91.75 70 VAL A O 1
ATOM 560 N N . TRP A 1 71 ? -4.079 4.926 -0.806 1.00 93.06 71 TRP A N 1
ATOM 561 C CA . TRP A 1 71 ? -3.197 4.765 -1.954 1.00 93.06 71 TRP A CA 1
ATOM 562 C C . TRP A 1 71 ? -2.787 6.091 -2.596 1.00 93.06 71 TRP A C 1
ATOM 564 O O . TRP A 1 71 ? -1.608 6.210 -2.930 1.00 93.06 71 TRP A O 1
ATOM 574 N N . PRO A 1 72 ? -3.658 7.112 -2.720 1.00 92.69 72 PRO A N 1
ATOM 575 C CA . PRO A 1 72 ? -3.245 8.430 -3.197 1.00 92.69 72 PRO A CA 1
ATOM 576 C C . PRO A 1 72 ? -2.135 9.059 -2.344 1.00 92.69 72 PRO A C 1
ATOM 578 O O . PRO A 1 72 ? -1.156 9.580 -2.884 1.00 92.69 72 PRO A O 1
ATOM 581 N N . HIS A 1 73 ? -2.233 8.972 -1.014 1.00 92.81 73 HIS A N 1
ATOM 582 C CA . HIS A 1 73 ? -1.200 9.508 -0.126 1.00 92.81 73 HIS A CA 1
ATOM 583 C C . HIS A 1 73 ? 0.094 8.698 -0.203 1.00 92.81 73 HIS A C 1
ATOM 585 O O . HIS A 1 73 ? 1.172 9.287 -0.285 1.00 92.81 73 HIS A O 1
ATOM 591 N N . ALA A 1 74 ? -0.001 7.365 -0.245 1.00 92.62 74 ALA A N 1
ATOM 592 C CA . ALA A 1 74 ? 1.160 6.498 -0.437 1.00 92.62 74 ALA A CA 1
ATOM 593 C C . ALA A 1 74 ? 1.887 6.828 -1.749 1.00 92.62 74 ALA A C 1
ATOM 595 O O . ALA A 1 74 ? 3.099 7.029 -1.744 1.00 92.62 74 ALA A O 1
ATOM 596 N N . LYS A 1 75 ? 1.144 6.982 -2.853 1.00 94.12 75 LYS A N 1
ATOM 597 C CA . LYS A 1 75 ? 1.681 7.348 -4.170 1.00 94.12 75 LYS A CA 1
ATOM 598 C C . LYS A 1 75 ? 2.455 8.667 -4.127 1.00 94.12 75 LYS A C 1
ATOM 600 O O . LYS A 1 75 ? 3.543 8.763 -4.692 1.00 94.12 75 LYS A O 1
ATOM 605 N N . ASN A 1 76 ? 1.931 9.668 -3.419 1.00 93.25 76 ASN A N 1
ATOM 606 C CA . ASN A 1 76 ? 2.595 10.964 -3.260 1.00 93.25 76 ASN A CA 1
ATOM 607 C C . ASN A 1 76 ? 3.892 10.869 -2.444 1.00 93.25 76 ASN A C 1
ATOM 609 O O . ASN A 1 76 ? 4.898 11.475 -2.823 1.00 93.25 76 ASN A O 1
ATOM 613 N N . LEU A 1 77 ? 3.895 10.093 -1.356 1.00 92.38 77 LEU A N 1
ATOM 614 C CA . LEU A 1 77 ? 5.112 9.845 -0.580 1.00 92.38 77 LEU A CA 1
ATOM 615 C C . LEU A 1 77 ? 6.160 9.098 -1.414 1.00 92.38 77 LEU A C 1
ATOM 617 O O . LEU A 1 77 ? 7.313 9.514 -1.448 1.00 92.38 77 LEU A O 1
ATOM 621 N N . ILE A 1 78 ? 5.754 8.067 -2.160 1.00 93.12 78 ILE A N 1
ATOM 622 C CA . ILE A 1 78 ? 6.646 7.306 -3.047 1.00 93.12 78 ILE A CA 1
ATOM 623 C C . ILE A 1 78 ? 7.245 8.213 -4.128 1.00 93.12 78 ILE A C 1
ATOM 625 O O . ILE A 1 78 ? 8.451 8.188 -4.351 1.00 93.12 78 ILE A O 1
ATOM 629 N N . ARG A 1 79 ? 6.436 9.064 -4.775 1.00 94.06 79 ARG A N 1
ATOM 630 C CA . ARG A 1 79 ? 6.936 10.044 -5.754 1.00 94.06 79 ARG A CA 1
ATOM 631 C C . ARG A 1 79 ? 7.959 10.999 -5.134 1.00 94.06 79 ARG A C 1
ATOM 633 O O . ARG A 1 79 ? 8.940 11.352 -5.791 1.00 94.06 79 ARG A O 1
ATOM 640 N N . SER A 1 80 ? 7.734 11.413 -3.889 1.00 91.88 80 SER A N 1
ATOM 641 C CA . SER A 1 80 ? 8.654 12.295 -3.165 1.00 91.88 80 SER A CA 1
ATOM 642 C C . SER A 1 80 ? 9.976 11.584 -2.871 1.00 91.88 80 SER A C 1
ATOM 644 O O . SER A 1 80 ? 11.033 12.153 -3.130 1.00 91.88 80 SER A O 1
ATOM 646 N N . GLU A 1 81 ? 9.921 10.318 -2.450 1.00 90.56 81 GLU A N 1
ATOM 647 C CA . GLU A 1 81 ? 11.101 9.473 -2.231 1.00 90.56 81 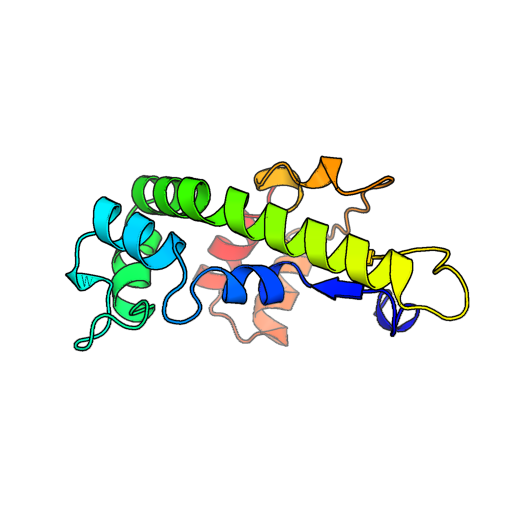GLU A CA 1
ATOM 648 C C . GLU A 1 81 ? 11.905 9.275 -3.526 1.00 90.56 81 GLU A C 1
ATOM 650 O O . GLU A 1 81 ? 13.113 9.495 -3.545 1.00 90.56 81 GLU A O 1
ATOM 655 N N . ILE A 1 82 ? 11.241 8.947 -4.641 1.00 89.75 82 ILE A N 1
ATOM 656 C CA . ILE A 1 82 ? 11.886 8.812 -5.961 1.00 89.75 82 ILE A CA 1
ATOM 657 C C . ILE A 1 82 ? 12.584 10.120 -6.354 1.00 89.75 82 ILE A C 1
ATOM 659 O O . ILE A 1 82 ? 13.733 10.108 -6.799 1.00 89.75 82 ILE A O 1
ATOM 663 N N . THR A 1 83 ? 11.914 11.259 -6.153 1.00 89.56 83 THR A N 1
ATOM 664 C CA . THR A 1 83 ? 12.488 12.581 -6.442 1.00 89.56 83 THR A CA 1
ATOM 665 C C . THR A 1 83 ? 13.716 12.839 -5.570 1.00 89.56 83 THR A C 1
ATOM 667 O O . THR A 1 83 ? 14.767 13.225 -6.079 1.00 89.56 83 THR A O 1
ATOM 670 N N . GLN A 1 84 ? 13.630 12.560 -4.270 1.00 87.38 84 GLN A N 1
ATOM 671 C CA . GLN A 1 84 ? 14.742 12.725 -3.343 1.00 87.38 84 GLN A CA 1
ATOM 672 C C . GLN A 1 84 ? 15.944 11.860 -3.746 1.00 87.38 84 GLN A C 1
ATOM 674 O O . GLN A 1 84 ? 17.056 12.385 -3.845 1.00 87.38 84 GLN A O 1
ATOM 679 N N . LEU A 1 85 ? 15.724 10.578 -4.050 1.00 85.00 85 LEU A N 1
ATOM 680 C CA . LEU A 1 85 ? 16.761 9.662 -4.532 1.00 85.00 85 LEU A CA 1
ATOM 681 C C . LEU A 1 85 ? 17.407 10.165 -5.828 1.00 85.00 85 LEU A C 1
ATOM 683 O O . LEU A 1 85 ? 18.625 10.120 -5.951 1.00 85.00 85 LEU A O 1
ATOM 687 N N . SER A 1 86 ? 16.625 10.730 -6.754 1.00 81.31 86 SER A N 1
ATOM 688 C CA . SER A 1 86 ? 17.155 11.269 -8.017 1.00 81.31 86 SER A CA 1
ATOM 689 C C . SER A 1 86 ? 18.081 12.483 -7.846 1.00 81.31 86 SER A C 1
ATOM 691 O O . SER A 1 86 ? 18.923 12.735 -8.706 1.00 81.31 86 SER A O 1
ATOM 693 N N . THR A 1 87 ? 17.939 13.225 -6.740 1.00 79.50 87 THR A N 1
ATOM 694 C CA . THR A 1 87 ? 18.662 14.490 -6.491 1.00 79.50 87 THR A CA 1
ATOM 695 C C . THR A 1 87 ? 19.826 14.380 -5.504 1.00 79.50 87 THR A C 1
ATOM 697 O O . THR A 1 87 ? 20.716 15.226 -5.534 1.00 79.50 87 THR A O 1
ATOM 700 N N . ASN A 1 88 ? 19.838 13.369 -4.626 1.00 69.00 88 ASN A N 1
ATOM 701 C CA . ASN A 1 88 ? 20.785 13.282 -3.504 1.00 69.00 88 ASN A CA 1
ATOM 702 C C . ASN A 1 88 ? 22.085 12.528 -3.804 1.00 69.00 88 ASN A C 1
ATOM 704 O O . ASN A 1 88 ? 22.980 12.496 -2.958 1.00 69.00 88 ASN A O 1
ATOM 708 N N . THR A 1 89 ? 22.226 11.910 -4.972 1.00 61.03 89 THR A N 1
ATOM 709 C CA . THR A 1 89 ? 23.435 11.155 -5.295 1.00 61.03 89 THR A CA 1
ATOM 710 C C . THR A 1 89 ? 24.455 12.052 -5.999 1.00 61.03 89 THR A C 1
ATOM 712 O O . THR A 1 89 ? 24.166 12.718 -6.991 1.00 61.03 89 THR A O 1
ATOM 715 N N . THR A 1 90 ? 25.697 12.056 -5.501 1.00 61.28 90 THR A N 1
ATOM 716 C CA . THR A 1 90 ? 26.826 12.820 -6.077 1.00 61.28 90 THR A CA 1
ATOM 717 C C . THR A 1 90 ? 27.124 12.420 -7.533 1.00 61.28 90 THR A C 1
ATOM 719 O O . THR A 1 90 ? 27.739 13.173 -8.283 1.00 61.28 90 THR A O 1
ATOM 722 N N . SER A 1 91 ? 26.639 11.249 -7.947 1.00 58.81 91 SER A N 1
ATOM 723 C CA . SER A 1 91 ? 26.471 10.807 -9.330 1.00 58.81 91 SER A CA 1
ATOM 724 C C . SER A 1 91 ? 24.991 10.518 -9.571 1.00 58.81 91 SER A C 1
ATOM 726 O O . SER A 1 91 ? 24.441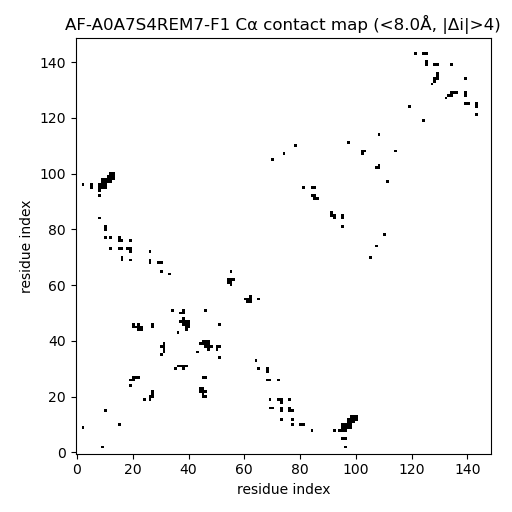 9.689 -8.850 1.00 58.81 91 SER A O 1
ATOM 728 N N . THR A 1 92 ? 24.348 11.146 -10.562 1.00 56.53 92 THR A N 1
ATOM 729 C CA . THR A 1 92 ? 22.950 10.861 -10.954 1.00 56.53 92 THR A CA 1
ATOM 730 C C . THR A 1 92 ? 22.698 9.352 -10.970 1.00 56.53 92 THR A C 1
ATOM 732 O O . THR A 1 92 ? 23.422 8.640 -11.680 1.00 56.53 92 THR A O 1
ATOM 735 N N . PRO A 1 93 ? 21.734 8.837 -10.189 1.00 60.09 93 PRO A N 1
ATOM 736 C CA . PRO A 1 93 ? 21.548 7.407 -10.093 1.00 60.09 93 PRO A CA 1
ATOM 737 C C . PRO A 1 93 ? 20.975 6.931 -11.422 1.00 60.09 93 PRO A C 1
ATOM 739 O O . PRO A 1 93 ? 19.933 7.403 -11.863 1.00 60.09 93 PRO A O 1
ATOM 742 N N . SER A 1 94 ? 21.675 6.022 -12.101 1.00 72.62 94 SER A N 1
ATOM 743 C CA . SER A 1 94 ? 21.259 5.596 -13.442 1.00 72.62 94 SER A CA 1
ATOM 744 C C . SER A 1 94 ? 19.943 4.811 -13.428 1.00 72.62 94 SER A C 1
ATOM 746 O O . SER A 1 94 ? 19.294 4.717 -14.463 1.00 72.62 94 SER A O 1
ATOM 748 N N . ILE A 1 95 ? 19.576 4.218 -12.283 1.00 84.88 95 ILE A N 1
ATOM 749 C CA . ILE A 1 95 ? 18.373 3.397 -12.092 1.00 84.88 95 ILE A CA 1
ATOM 750 C C . ILE A 1 95 ? 17.912 3.519 -10.631 1.00 84.88 95 ILE A C 1
ATOM 752 O O . ILE A 1 95 ? 18.718 3.314 -9.721 1.00 84.88 95 ILE A O 1
ATOM 756 N N . ILE A 1 96 ? 16.620 3.790 -10.423 1.00 88.38 96 ILE A N 1
ATOM 757 C CA . ILE A 1 96 ? 15.919 3.680 -9.133 1.00 88.38 96 ILE A CA 1
ATOM 758 C C . ILE A 1 96 ? 14.975 2.481 -9.218 1.00 88.38 96 ILE A C 1
ATOM 760 O O . ILE A 1 96 ? 14.292 2.302 -10.225 1.00 88.38 96 ILE A O 1
ATOM 764 N N . VAL A 1 97 ? 14.930 1.655 -8.173 1.00 90.31 97 VAL A N 1
ATOM 765 C CA . VAL A 1 97 ? 14.029 0.499 -8.121 1.00 90.31 97 VAL A CA 1
ATOM 766 C C . VAL A 1 97 ? 12.929 0.722 -7.092 1.00 90.31 97 VAL A C 1
ATOM 768 O O . VAL A 1 97 ? 13.212 0.881 -5.908 1.00 90.31 97 VAL A O 1
ATOM 771 N N . LEU A 1 98 ? 11.677 0.683 -7.547 1.00 91.94 98 LEU A N 1
ATOM 772 C CA . LEU A 1 98 ? 10.485 0.688 -6.702 1.00 91.94 98 LEU A CA 1
ATOM 773 C C . LEU A 1 98 ? 9.993 -0.752 -6.489 1.00 91.94 98 LEU A C 1
ATOM 775 O O . LEU A 1 98 ? 9.555 -1.403 -7.438 1.00 91.94 98 LEU A O 1
ATOM 779 N N . GLU A 1 99 ? 10.040 -1.258 -5.255 1.00 91.31 99 GLU A N 1
ATOM 780 C CA . GLU A 1 99 ? 9.369 -2.513 -4.884 1.00 91.31 99 GLU A CA 1
ATOM 781 C C . GLU A 1 99 ? 7.988 -2.202 -4.315 1.00 91.31 99 GLU A C 1
ATOM 783 O O . GLU A 1 99 ? 7.857 -1.564 -3.271 1.00 91.31 99 GLU A O 1
ATOM 788 N N . ALA A 1 100 ? 6.953 -2.672 -5.008 1.00 90.50 100 ALA A N 1
ATOM 789 C CA . ALA A 1 100 ? 5.567 -2.525 -4.594 1.00 90.50 100 ALA A CA 1
ATOM 790 C C . ALA A 1 100 ? 4.789 -3.804 -4.914 1.00 90.50 100 ALA A C 1
ATOM 792 O O . ALA A 1 100 ? 4.594 -4.148 -6.080 1.00 90.50 100 ALA A O 1
ATOM 793 N N . ALA A 1 101 ? 4.309 -4.502 -3.880 1.00 86.75 101 ALA A N 1
ATOM 794 C CA . ALA A 1 101 ? 3.534 -5.735 -4.050 1.00 86.75 101 ALA A CA 1
ATOM 795 C C . ALA A 1 101 ? 2.173 -5.502 -4.731 1.00 86.75 101 ALA A C 1
ATOM 797 O O . ALA A 1 101 ? 1.620 -6.422 -5.326 1.00 86.75 101 ALA A O 1
ATOM 798 N N . ILE A 1 102 ? 1.654 -4.275 -4.640 1.00 88.19 102 ILE A N 1
ATOM 799 C CA . ILE A 1 102 ? 0.356 -3.850 -5.176 1.00 88.19 102 ILE A CA 1
ATOM 800 C C . ILE A 1 102 ? 0.493 -2.885 -6.362 1.00 88.19 102 ILE A C 1
ATOM 802 O O . ILE A 1 102 ? -0.468 -2.196 -6.676 1.00 88.19 102 ILE A O 1
ATOM 806 N N . LEU A 1 103 ? 1.668 -2.794 -7.007 1.00 91.88 103 LEU A N 1
ATOM 807 C CA . LEU A 1 103 ? 1.964 -1.766 -8.023 1.00 91.88 103 LEU A CA 1
ATOM 808 C C . LEU A 1 103 ? 0.848 -1.617 -9.072 1.00 91.88 103 LEU A C 1
ATOM 810 O O . LEU A 1 103 ? 0.385 -0.511 -9.332 1.00 91.88 103 LEU A O 1
ATOM 814 N N . LEU A 1 104 ? 0.418 -2.742 -9.649 1.00 91.19 104 LEU A N 1
ATOM 815 C CA . LEU A 1 104 ? -0.598 -2.775 -10.702 1.00 91.19 104 LEU A CA 1
ATOM 816 C C . LEU A 1 104 ? -2.014 -2.597 -10.147 1.00 91.19 104 LEU A C 1
ATOM 818 O O . LEU A 1 104 ? -2.816 -1.875 -10.733 1.00 91.19 104 LEU A O 1
ATOM 822 N N . ASP A 1 105 ? -2.316 -3.213 -9.001 1.00 89.50 105 ASP A N 1
ATOM 823 C CA . ASP A 1 105 ? -3.625 -3.086 -8.347 1.00 89.50 105 ASP A CA 1
ATOM 824 C C . ASP A 1 105 ? -3.906 -1.634 -7.926 1.00 89.50 105 ASP A C 1
ATOM 826 O O . ASP A 1 105 ? -5.032 -1.152 -8.055 1.00 89.50 105 ASP A O 1
ATOM 830 N N . ALA A 1 106 ? -2.865 -0.928 -7.478 1.00 90.94 106 ALA A N 1
ATOM 831 C CA . ALA A 1 106 ? -2.919 0.465 -7.062 1.00 90.94 106 ALA A CA 1
ATOM 832 C C . ALA A 1 106 ? -2.716 1.469 -8.211 1.00 90.94 106 ALA A C 1
ATOM 834 O O . ALA A 1 106 ? -2.800 2.675 -7.973 1.00 90.94 106 ALA A O 1
ATOM 835 N N . GLN A 1 107 ? -2.477 0.997 -9.443 1.00 93.06 107 GLN A N 1
ATOM 836 C CA . GLN A 1 107 ? -2.226 1.837 -10.626 1.00 93.06 107 GLN A CA 1
ATOM 837 C C . GLN A 1 107 ? -1.085 2.845 -10.389 1.00 93.06 107 GLN A C 1
ATOM 839 O O . GLN A 1 107 ? -1.223 4.064 -10.561 1.00 93.06 107 GLN A O 1
ATOM 844 N N . TRP A 1 108 ? 0.034 2.332 -9.877 1.00 94.25 108 TRP A N 1
ATOM 845 C CA . TRP A 1 108 ? 1.265 3.084 -9.601 1.00 94.25 108 TRP A CA 1
ATOM 846 C C . TRP A 1 108 ? 2.350 2.844 -10.653 1.00 94.25 108 TRP A C 1
ATOM 848 O O . TRP A 1 108 ? 3.471 3.322 -10.503 1.00 94.25 108 TRP A O 1
ATOM 858 N N . ASP A 1 109 ? 2.043 2.095 -11.708 1.00 94.06 109 ASP A N 1
ATOM 859 C CA . ASP A 1 109 ? 2.939 1.839 -12.834 1.00 94.06 109 ASP A CA 1
ATOM 860 C C . ASP A 1 109 ? 3.341 3.120 -13.583 1.00 94.06 109 ASP A C 1
ATOM 862 O O . ASP A 1 109 ? 4.429 3.175 -14.144 1.00 94.06 109 ASP A O 1
ATOM 866 N N . ASP A 1 110 ? 2.542 4.185 -13.491 1.00 95.00 110 ASP A N 1
ATOM 867 C CA . ASP A 1 110 ? 2.866 5.526 -13.999 1.00 95.00 110 ASP A CA 1
ATOM 868 C C . ASP A 1 110 ? 4.017 6.231 -13.252 1.00 95.00 110 ASP A C 1
ATOM 870 O O . ASP A 1 110 ? 4.485 7.283 -13.690 1.00 95.00 110 ASP A O 1
ATOM 874 N N . LEU A 1 111 ? 4.473 5.682 -12.122 1.00 94.00 111 LEU A N 1
ATOM 875 C CA . LEU A 1 111 ? 5.682 6.132 -11.428 1.00 94.00 111 LEU A CA 1
ATOM 876 C C . LEU A 1 111 ? 6.966 5.528 -12.017 1.00 94.00 111 LEU A C 1
ATOM 878 O O . LEU A 1 111 ? 8.054 5.911 -11.587 1.00 94.00 111 LEU A O 1
ATOM 882 N N . CYS A 1 112 ? 6.854 4.581 -12.952 1.00 93.81 112 CYS A N 1
ATOM 883 C CA . CYS A 1 112 ? 7.964 3.768 -13.436 1.00 93.81 112 CYS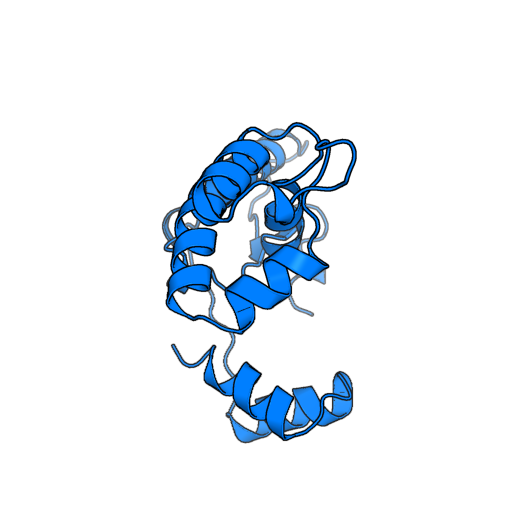 A CA 1
ATOM 884 C C . CYS A 1 112 ? 8.148 3.903 -14.953 1.00 93.81 112 CYS A C 1
ATOM 886 O O . CYS A 1 112 ? 7.192 3.795 -15.715 1.00 93.81 112 CYS A O 1
ATOM 888 N N . ASP A 1 113 ? 9.398 4.006 -15.412 1.00 94.00 113 ASP A N 1
ATOM 889 C CA . ASP A 1 113 ? 9.722 3.920 -16.847 1.00 94.00 113 ASP A CA 1
ATOM 890 C C . ASP A 1 113 ? 9.610 2.482 -17.388 1.00 94.00 113 ASP A C 1
ATOM 892 O O . ASP A 1 113 ? 9.375 2.256 -18.575 1.00 94.00 113 ASP A O 1
ATOM 896 N N . ALA A 1 114 ? 9.798 1.489 -16.514 1.00 93.00 114 ALA A N 1
ATOM 897 C CA . ALA A 1 114 ? 9.669 0.073 -16.827 1.00 93.00 114 ALA A CA 1
ATOM 898 C C . ALA A 1 114 ? 9.127 -0.705 -15.622 1.00 93.00 114 ALA A C 1
ATOM 900 O O . ALA A 1 114 ? 9.536 -0.477 -14.485 1.00 93.00 114 ALA A O 1
ATOM 901 N N . VAL A 1 115 ? 8.248 -1.677 -15.883 1.00 93.31 115 VAL A N 1
ATOM 902 C CA . VAL A 1 115 ? 7.654 -2.545 -14.856 1.00 93.31 115 VAL A CA 1
ATOM 903 C C . VAL A 1 115 ? 8.176 -3.966 -15.010 1.00 93.31 115 VAL A C 1
ATOM 905 O O . VAL A 1 115 ? 8.097 -4.557 -16.088 1.00 93.31 115 VAL A O 1
ATOM 908 N N . TRP A 1 116 ? 8.718 -4.527 -13.927 1.00 92.38 116 TRP A N 1
ATOM 909 C CA . TRP A 1 116 ? 9.210 -5.904 -13.884 1.00 92.38 116 TRP A CA 1
ATOM 910 C C . TRP A 1 116 ? 8.320 -6.745 -12.975 1.00 92.38 116 TRP A C 1
ATOM 912 O O . TRP A 1 116 ? 8.196 -6.467 -11.785 1.00 92.38 116 TRP A O 1
ATOM 922 N N . ILE A 1 117 ? 7.740 -7.809 -13.529 1.00 89.56 117 ILE A N 1
ATOM 923 C CA . ILE A 1 117 ? 6.895 -8.746 -12.787 1.00 89.56 117 ILE A CA 1
ATOM 924 C C . ILE A 1 117 ? 7.680 -10.035 -12.562 1.00 89.56 117 ILE A C 1
ATOM 926 O O . ILE A 1 117 ? 8.188 -10.644 -13.503 1.00 89.56 117 ILE A O 1
ATOM 930 N N . ILE A 1 118 ? 7.768 -10.467 -11.304 1.00 87.75 118 ILE A N 1
ATOM 931 C CA . ILE A 1 118 ? 8.404 -11.731 -10.930 1.00 87.75 118 ILE A CA 1
ATOM 932 C C . ILE A 1 118 ? 7.303 -12.745 -10.633 1.00 87.75 118 ILE A C 1
ATOM 934 O O . ILE A 1 118 ? 6.578 -12.606 -9.651 1.00 87.75 118 ILE A O 1
ATOM 938 N N . THR A 1 119 ? 7.201 -13.788 -11.456 1.00 87.50 119 THR A N 1
ATOM 939 C CA . THR A 1 119 ? 6.191 -14.842 -11.299 1.00 87.50 119 THR A CA 1
ATOM 940 C C . THR A 1 119 ? 6.816 -16.177 -10.894 1.00 87.50 119 THR A C 1
ATOM 942 O O . THR A 1 119 ? 8.010 -16.429 -11.070 1.00 87.50 119 THR A O 1
ATOM 945 N N . ALA A 1 120 ? 5.996 -17.045 -10.306 1.00 89.38 120 ALA A N 1
ATOM 946 C CA . ALA A 1 120 ? 6.333 -18.433 -10.020 1.00 89.38 120 ALA A CA 1
ATOM 947 C C . ALA A 1 120 ? 5.074 -19.301 -10.171 1.00 89.38 120 ALA A C 1
ATOM 949 O O . ALA A 1 120 ? 3.966 -18.786 -9.992 1.00 89.38 120 ALA A O 1
ATOM 950 N N . PRO A 1 121 ? 5.218 -20.609 -10.454 1.00 91.38 121 PRO A N 1
ATOM 951 C CA . PRO A 1 121 ? 4.099 -21.541 -10.395 1.00 91.38 121 PRO A CA 1
ATOM 952 C C . PRO A 1 121 ? 3.371 -21.477 -9.043 1.00 91.38 121 PRO A C 1
ATOM 954 O O . PRO A 1 121 ? 3.991 -21.259 -7.996 1.00 91.38 121 PRO A O 1
ATOM 957 N N . TYR A 1 122 ? 2.046 -21.642 -9.070 1.00 87.38 122 TYR A N 1
ATOM 958 C CA . TYR A 1 122 ? 1.182 -21.465 -7.898 1.00 87.38 122 TYR A CA 1
ATOM 959 C C . TYR A 1 122 ? 1.575 -22.376 -6.729 1.00 87.38 122 TYR A C 1
ATOM 961 O O . TYR A 1 122 ? 1.647 -21.925 -5.587 1.00 87.38 122 TYR A O 1
ATOM 969 N N . ASP A 1 123 ? 1.825 -23.646 -7.027 1.00 90.94 123 ASP A N 1
ATOM 970 C CA . ASP A 1 123 ? 2.267 -24.681 -6.096 1.00 90.94 123 ASP A CA 1
ATOM 971 C C . ASP A 1 123 ? 3.603 -24.316 -5.439 1.00 90.94 123 ASP A C 1
ATOM 973 O O . ASP A 1 123 ? 3.718 -24.369 -4.215 1.00 90.94 123 ASP A O 1
ATOM 977 N N . ILE A 1 124 ? 4.565 -23.820 -6.220 1.00 91.69 124 ILE A N 1
ATOM 9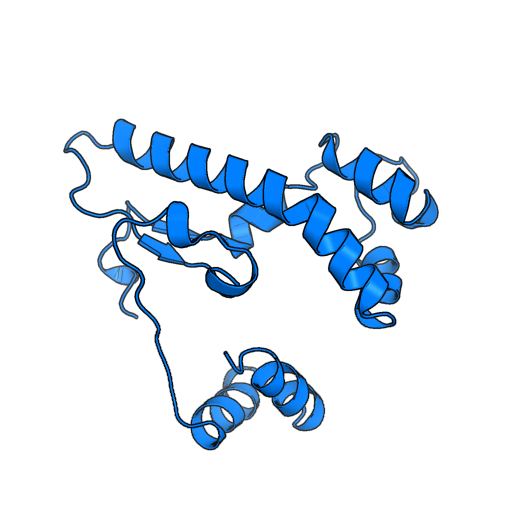78 C CA . ILE A 1 124 ? 5.866 -23.365 -5.715 1.00 91.69 124 ILE A CA 1
ATOM 979 C C . ILE A 1 124 ? 5.721 -22.132 -4.814 1.00 91.69 124 ILE A C 1
ATOM 981 O O . ILE A 1 124 ? 6.369 -22.041 -3.767 1.00 91.69 124 ILE A O 1
ATOM 985 N N . ALA A 1 125 ? 4.884 -21.163 -5.192 1.00 89.00 125 ALA A N 1
ATOM 986 C CA . ALA A 1 125 ? 4.621 -19.985 -4.366 1.00 89.00 125 ALA A CA 1
ATOM 987 C C . ALA A 1 125 ? 3.929 -20.365 -3.044 1.00 89.00 125 ALA A C 1
ATOM 989 O O . ALA A 1 125 ? 4.343 -19.904 -1.977 1.00 89.00 125 ALA A O 1
ATOM 990 N N . LEU A 1 126 ? 2.935 -21.258 -3.101 1.00 89.06 126 LEU A N 1
ATOM 991 C CA . LEU A 1 126 ? 2.224 -21.766 -1.929 1.00 89.06 126 LEU A CA 1
ATOM 992 C C . LEU A 1 126 ? 3.167 -22.519 -0.985 1.00 89.06 126 LEU A C 1
ATOM 994 O O . LEU A 1 126 ? 3.192 -22.229 0.211 1.00 89.06 126 LEU A O 1
ATOM 998 N N . GLN A 1 127 ? 3.979 -23.429 -1.525 1.00 91.50 127 GLN A N 1
ATOM 999 C CA . GLN A 1 127 ? 4.973 -24.177 -0.761 1.00 91.50 127 GLN A CA 1
ATOM 1000 C C . GLN A 1 127 ? 5.927 -23.227 -0.026 1.00 91.50 127 GLN A C 1
ATOM 1002 O O . GLN A 1 127 ? 6.140 -23.367 1.176 1.00 91.50 127 GLN A O 1
ATOM 1007 N N . ARG A 1 128 ? 6.429 -22.184 -0.703 1.00 89.81 128 ARG A N 1
ATOM 1008 C CA . ARG A 1 128 ? 7.306 -21.175 -0.082 1.00 89.81 128 ARG A CA 1
ATOM 1009 C C . ARG A 1 128 ? 6.627 -20.410 1.054 1.00 89.81 128 ARG A C 1
ATOM 1011 O O . ARG A 1 128 ? 7.298 -20.097 2.036 1.00 89.81 128 ARG A O 1
ATOM 1018 N N . LEU A 1 129 ? 5.336 -20.089 0.940 1.00 87.69 129 LEU A N 1
ATOM 1019 C CA . LEU A 1 129 ? 4.588 -19.424 2.015 1.00 87.69 129 LEU A CA 1
ATOM 1020 C C . LEU A 1 129 ? 4.465 -20.318 3.257 1.00 87.69 129 LEU A C 1
ATOM 1022 O O . LEU A 1 129 ? 4.601 -19.825 4.376 1.00 87.69 129 LEU A O 1
ATOM 1026 N N . ILE A 1 130 ? 4.254 -21.619 3.064 1.00 89.31 130 ILE A N 1
ATOM 1027 C CA . ILE A 1 130 ? 4.137 -22.584 4.163 1.00 89.31 130 ILE A CA 1
ATOM 1028 C C . ILE A 1 130 ? 5.507 -22.820 4.807 1.00 89.31 130 ILE A C 1
ATOM 1030 O O . ILE A 1 130 ? 5.666 -22.619 6.007 1.00 89.31 130 ILE A O 1
ATOM 1034 N N . GLU A 1 131 ? 6.516 -23.179 4.014 1.00 91.62 131 GLU A N 1
ATOM 1035 C CA . GLU A 1 131 ? 7.819 -23.622 4.524 1.00 91.62 131 GLU A CA 1
ATOM 1036 C C . GLU A 1 131 ? 8.683 -22.476 5.055 1.00 91.62 131 GLU A C 1
ATOM 1038 O O . GLU A 1 131 ? 9.349 -22.625 6.075 1.00 91.62 131 GLU A O 1
ATOM 1043 N N . LYS A 1 132 ? 8.697 -21.322 4.370 1.00 88.81 132 LYS A N 1
ATOM 1044 C CA . LYS A 1 132 ? 9.600 -20.213 4.728 1.00 88.81 132 LYS A CA 1
ATOM 1045 C C . LYS A 1 132 ? 8.960 -19.166 5.626 1.00 88.81 132 LYS A C 1
ATOM 1047 O O . LYS A 1 132 ? 9.685 -18.419 6.276 1.00 88.81 132 LYS A O 1
ATOM 1052 N N . ARG A 1 133 ? 7.628 -19.054 5.622 1.00 79.88 133 ARG A N 1
ATOM 1053 C CA . ARG A 1 133 ? 6.897 -18.084 6.456 1.00 79.88 133 ARG A CA 1
ATOM 1054 C C . ARG A 1 133 ? 6.039 -18.738 7.536 1.00 79.88 133 ARG A C 1
ATOM 1056 O O . ARG A 1 133 ? 5.317 -18.020 8.222 1.00 79.88 133 ARG A O 1
ATOM 1063 N N . SER A 1 134 ? 6.114 -20.062 7.685 1.00 85.69 134 SER A N 1
ATOM 1064 C CA . SER A 1 134 ? 5.375 -20.838 8.689 1.00 85.69 134 SER A CA 1
ATOM 1065 C C . SER A 1 134 ? 3.873 -20.525 8.705 1.00 85.69 134 SER A C 1
ATOM 1067 O O . SER A 1 134 ? 3.233 -20.534 9.757 1.00 85.69 134 SER A O 1
ATOM 1069 N N . MET A 1 135 ? 3.303 -20.192 7.540 1.00 82.88 135 MET A N 1
ATOM 1070 C CA . MET A 1 135 ? 1.884 -19.868 7.418 1.00 82.88 135 MET A CA 1
ATOM 1071 C C . MET A 1 135 ? 1.053 -21.150 7.430 1.00 82.88 135 MET A C 1
ATOM 1073 O O . MET A 1 135 ? 1.414 -22.139 6.790 1.00 82.88 135 MET A O 1
ATOM 1077 N N . LYS A 1 136 ? -0.104 -21.120 8.100 1.00 88.12 136 LYS A N 1
ATOM 1078 C CA . LYS A 1 136 ? -1.095 -22.193 7.967 1.00 88.12 136 LYS A CA 1
ATOM 1079 C C . LYS A 1 136 ? -1.537 -22.295 6.510 1.00 88.12 136 LYS A C 1
ATOM 1081 O O . LYS A 1 136 ? -1.685 -21.279 5.831 1.00 88.12 136 LYS A O 1
ATOM 1086 N N . GLN A 1 137 ? -1.779 -23.517 6.043 1.00 84.88 137 GLN A N 1
ATOM 1087 C CA . GLN A 1 137 ? -2.113 -23.786 4.645 1.00 84.88 137 GLN A CA 1
ATOM 1088 C C . GLN A 1 137 ? -3.295 -22.944 4.143 1.00 84.88 137 GLN A C 1
ATOM 1090 O O . GLN A 1 137 ? -3.209 -22.367 3.063 1.00 84.88 137 GLN A O 1
ATOM 1095 N N . GLU A 1 138 ? -4.361 -22.813 4.935 1.00 85.06 138 GLU A N 1
ATOM 1096 C CA . GLU A 1 138 ? -5.531 -22.002 4.570 1.00 85.06 138 GLU A CA 1
ATOM 1097 C C . GLU A 1 138 ? -5.186 -20.517 4.382 1.00 85.06 138 GLU A C 1
ATOM 1099 O O . GLU A 1 138 ? -5.626 -19.887 3.418 1.00 85.06 138 GLU A O 1
ATOM 1104 N N . ASP A 1 139 ? -4.355 -19.955 5.262 1.00 81.44 139 ASP A N 1
ATOM 1105 C CA . ASP A 1 139 ? -3.922 -18.558 5.174 1.00 81.44 139 ASP A CA 1
ATOM 1106 C C . ASP A 1 139 ? -2.973 -18.345 3.990 1.00 81.44 139 ASP A C 1
ATOM 1108 O O . ASP A 1 139 ? -3.053 -17.333 3.288 1.00 81.44 139 ASP A O 1
ATOM 1112 N N . ALA A 1 140 ? -2.101 -19.320 3.724 1.00 82.31 140 ALA A N 1
ATOM 1113 C CA . ALA A 1 140 ? -1.205 -19.308 2.576 1.00 82.31 140 ALA A CA 1
ATOM 1114 C C . ALA A 1 140 ? -1.986 -19.379 1.251 1.00 82.31 140 ALA A C 1
ATOM 1116 O O . ALA A 1 140 ? -1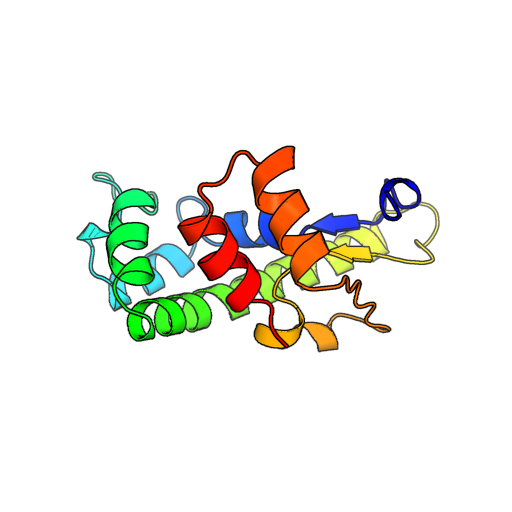.693 -18.621 0.327 1.00 82.31 140 ALA A O 1
ATOM 1117 N N . GLN A 1 141 ? -3.028 -20.214 1.172 1.00 82.94 141 GLN A N 1
ATOM 1118 C CA . GLN A 1 141 ? -3.916 -20.311 0.009 1.00 82.94 141 GLN A CA 1
ATOM 1119 C C . GLN A 1 141 ? -4.697 -19.014 -0.227 1.00 82.94 141 GLN A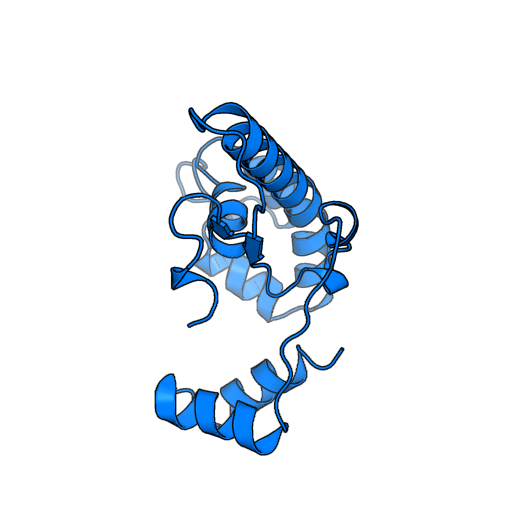 C 1
ATOM 1121 O O . GLN A 1 141 ? -4.723 -18.522 -1.358 1.00 82.94 141 GLN A O 1
ATOM 1126 N N . LYS A 1 142 ? -5.280 -18.426 0.829 1.00 79.31 142 LYS A N 1
ATOM 1127 C CA . LYS A 1 142 ? -5.973 -17.127 0.752 1.00 79.31 142 LYS A CA 1
ATOM 1128 C C . LYS A 1 142 ? -5.034 -16.021 0.276 1.00 79.31 142 LYS A C 1
ATOM 1130 O O . LYS A 1 142 ? -5.414 -15.228 -0.581 1.00 79.31 142 LYS A O 1
ATOM 1135 N N . LYS A 1 143 ? -3.803 -15.980 0.797 1.00 75.31 143 LYS A N 1
ATOM 1136 C CA . LYS A 1 143 ? -2.804 -14.972 0.421 1.00 75.31 143 LYS A CA 1
ATOM 1137 C C . LYS A 1 143 ? -2.330 -15.138 -1.023 1.00 75.31 143 LYS A C 1
ATOM 1139 O O . LYS A 1 143 ? -2.374 -14.175 -1.776 1.00 75.31 143 LYS A O 1
ATOM 1144 N N . ASN A 1 144 ? -1.958 -16.351 -1.430 1.00 75.06 144 ASN A N 1
ATOM 1145 C CA . ASN A 1 144 ? -1.496 -16.639 -2.794 1.00 75.06 144 ASN A CA 1
ATOM 1146 C C . ASN A 1 144 ? -2.607 -16.452 -3.846 1.00 75.06 144 ASN A C 1
ATOM 1148 O O . ASN A 1 144 ? -2.338 -16.156 -5.004 1.00 75.06 144 ASN A O 1
ATOM 1152 N N . GLY A 1 145 ? -3.873 -16.625 -3.451 1.00 63.19 145 GLY A N 1
ATOM 1153 C CA . GLY A 1 145 ? -5.029 -16.396 -4.317 1.00 63.19 145 GLY A CA 1
ATOM 1154 C C . GLY A 1 145 ? -5.337 -14.921 -4.596 1.00 63.19 145 GLY A C 1
ATOM 1155 O O . GLY A 1 145 ? -5.989 -14.643 -5.599 1.00 63.19 145 GLY A O 1
ATOM 1156 N N . ARG A 1 146 ? -4.879 -13.986 -3.747 1.00 61.16 146 ARG A N 1
ATOM 1157 C CA . ARG A 1 146 ? -5.097 -12.538 -3.930 1.00 61.16 146 ARG A CA 1
ATOM 1158 C C . ARG A 1 146 ? -4.166 -11.928 -4.980 1.00 61.16 146 ARG A C 1
ATOM 1160 O O . ARG A 1 146 ? -4.605 -11.069 -5.727 1.00 61.16 146 ARG A O 1
ATOM 1167 N N . THR A 1 147 ? -2.940 -12.429 -5.108 1.00 56.47 147 THR A N 1
ATOM 1168 C CA . THR A 1 147 ? -1.909 -11.931 -6.046 1.00 56.47 147 THR A CA 1
ATOM 1169 C C . THR A 1 147 ? -2.050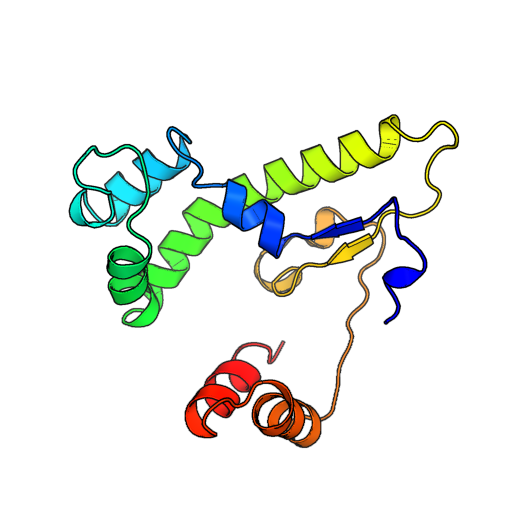 -12.523 -7.463 1.00 56.47 147 THR A C 1
ATOM 1171 O O . THR A 1 147 ? -1.066 -12.764 -8.151 1.00 56.47 147 THR A O 1
ATOM 1174 N N . ARG A 1 148 ? -3.275 -12.859 -7.893 1.00 48.56 148 ARG A N 1
ATOM 1175 C CA . ARG A 1 148 ? -3.560 -13.640 -9.117 1.00 48.56 148 ARG A CA 1
ATOM 1176 C C . ARG A 1 148 ? -3.634 -12.820 -10.418 1.00 48.56 148 ARG A C 1
ATOM 1178 O O . ARG A 1 148 ? -4.219 -13.312 -11.382 1.00 48.56 148 ARG A O 1
ATOM 1185 N N . ARG A 1 149 ? -3.105 -11.600 -10.464 1.00 43.94 149 ARG A N 1
ATOM 1186 C CA . ARG A 1 149 ? -3.165 -10.743 -11.657 1.00 43.94 149 ARG A CA 1
ATOM 1187 C C . ARG A 1 149 ? -1.783 -10.286 -12.076 1.00 43.94 149 ARG A C 1
ATOM 1189 O O . ARG A 1 149 ? -0.999 -9.936 -11.171 1.00 43.94 149 ARG A O 1
#

pLDDT: mean 84.93, std 11.52, range [43.94, 96.06]

Nearest PDB structures (foldseek):
  1viy-assembly1_B  TM=8.030E-01  e=3.176E-05  Escherichia coli
  8u94-assembly1_A  TM=5.740E-01  e=8.215E-06  Klebsiella aerogenes KCTC 2190
  1n3b-assembly1_C  TM=7.897E-01  e=2.227E-04  Escherichia coli
  9bkz-assembly2_B  TM=5.570E-01  e=3.353E-05  Klebsiella aerogenes
  4ttr-assembly1_A  TM=6.896E-01  e=2.481E-04  Legionella pneumophila subsp. pneumophila str. Philadelphia 1